Protein AF-A0A961E4K3-F1 (afdb_monomer_lite)

Radius of gyration: 15.6 Å; chains: 1; bounding box: 45×32×44 Å

Foldseek 3Di:
DAAPPLLLVLCQVCFLVLVVLLCVQQVQLCVVCVVVSVVSVVPDTDDPQQQLQSQLQSLCVVLVWDWDDWDWDADPDNSDIRIDTDGPDPVLSVLSSVLSSVSSNQVSVPPPDRDPNNVSSVVSSVVSVVVVDDPVNVVVPD

Secondary structure (DSSP, 8-state):
----HHHHHHHHHHTHHHHHHHHTT-HHHHHHTHHHHHHHHTTPPP-HHHHHHHHHHHHHHHTT-----EEEEE-SSTT-EEEEE--SSHHHHHHHHHHHHHHHHHHHH-SS----HHHHHHHHHHHHHHHHS-TTTGGG--

Sequence (142 aa):
MDVKPSYAETLQDLGAGVIDRVAEVLPGLATEQTEWHAALRAGEALSIGDLVGRLALALQHAAGIDGTLAWSEPTDDPDIVQVFYSYGNEDIGIEAGEVACDMLAVIARAEDEAGDLGKDVDDFLDYAERRSLGPSAMELVR

pLDDT: mean 88.0, std 14.16, range [42.88, 97.94]

Structure (mmCIF, N/CA/C/O backbone):
data_AF-A0A961E4K3-F1
#
_entry.id   AF-A0A961E4K3-F1
#
loop_
_atom_site.group_PDB
_atom_site.id
_atom_site.type_symbol
_atom_site.label_atom_id
_atom_site.label_alt_id
_atom_site.label_comp_id
_atom_site.label_asym_id
_atom_site.label_entity_id
_atom_site.label_seq_id
_atom_site.pdbx_PDB_ins_code
_atom_site.Cartn_x
_atom_site.Cartn_y
_atom_site.Cartn_z
_atom_site.occupancy
_atom_site.B_iso_or_equiv
_atom_site.auth_seq_id
_atom_site.auth_comp_id
_atom_site.auth_asym_id
_atom_site.auth_atom_id
_atom_site.pdbx_PDB_model_num
ATOM 1 N N . MET A 1 1 ? -1.226 -14.259 1.614 1.00 55.78 1 MET A N 1
ATOM 2 C CA . MET A 1 1 ? -1.797 -13.624 0.408 1.00 55.78 1 MET A CA 1
ATOM 3 C C . MET A 1 1 ? -1.044 -14.126 -0.807 1.00 55.78 1 MET A C 1
ATOM 5 O O . MET A 1 1 ? 0.111 -14.505 -0.652 1.00 55.78 1 MET A O 1
ATOM 9 N N . ASP A 1 2 ? -1.697 -14.180 -1.965 1.00 61.34 2 ASP A N 1
ATOM 10 C CA . ASP A 1 2 ? -1.139 -14.718 -3.209 1.00 61.34 2 ASP A CA 1
ATOM 11 C C . ASP A 1 2 ? -1.238 -13.646 -4.301 1.00 61.34 2 ASP A C 1
ATOM 13 O O . ASP A 1 2 ? -2.336 -13.232 -4.682 1.00 61.34 2 ASP A O 1
ATOM 17 N N . VAL A 1 3 ? -0.088 -13.164 -4.770 1.00 63.41 3 VAL A N 1
AT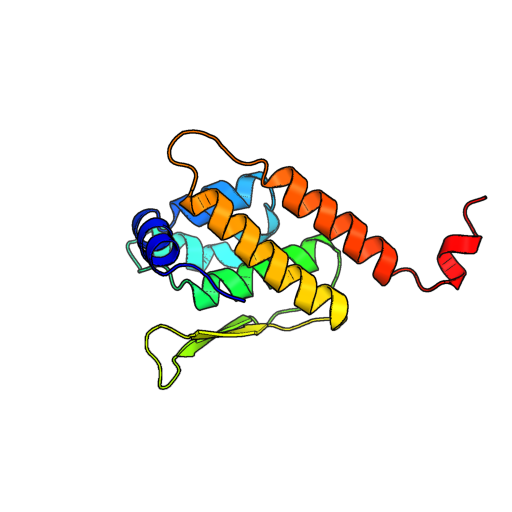OM 18 C CA . VAL A 1 3 ? -0.002 -12.284 -5.935 1.00 63.41 3 VAL A CA 1
ATOM 19 C C . VAL A 1 3 ? 0.395 -13.165 -7.105 1.00 63.41 3 VAL A C 1
ATOM 21 O O . VAL A 1 3 ? 1.479 -13.743 -7.107 1.00 63.41 3 VAL A O 1
ATOM 24 N N . LYS A 1 4 ? -0.465 -13.250 -8.127 1.00 72.31 4 LYS A N 1
ATOM 25 C CA . LYS A 1 4 ? -0.147 -14.015 -9.340 1.00 72.31 4 LYS A CA 1
ATOM 26 C C . LYS A 1 4 ? 1.218 -13.569 -9.883 1.00 72.31 4 LYS A C 1
ATOM 28 O O . LYS A 1 4 ? 1.395 -12.361 -10.047 1.00 72.31 4 LYS A O 1
ATOM 33 N N . PRO A 1 5 ? 2.128 -14.487 -10.261 1.00 73.25 5 PRO A N 1
ATOM 34 C CA . PRO A 1 5 ? 3.457 -14.117 -10.755 1.00 73.25 5 PRO A CA 1
ATOM 35 C C . PRO A 1 5 ? 3.432 -13.102 -11.906 1.00 73.25 5 PRO A C 1
ATOM 37 O O . PRO A 1 5 ? 4.238 -12.179 -11.943 1.00 73.25 5 PRO A O 1
ATOM 40 N N . SER A 1 6 ? 2.430 -13.192 -12.789 1.00 78.31 6 SER A N 1
ATOM 41 C CA . SER A 1 6 ? 2.226 -12.227 -13.876 1.00 78.31 6 SER A CA 1
ATOM 42 C C . SER A 1 6 ? 1.980 -10.794 -13.390 1.00 78.31 6 SER A C 1
ATOM 44 O O . SER A 1 6 ? 2.329 -9.852 -14.083 1.00 78.31 6 SER A O 1
ATOM 46 N N . TYR A 1 7 ? 1.370 -10.605 -12.216 1.00 87.69 7 TYR A N 1
ATOM 47 C CA . TYR A 1 7 ? 1.155 -9.270 -11.650 1.00 87.69 7 TYR A CA 1
ATOM 48 C C . TYR A 1 7 ? 2.445 -8.675 -11.105 1.00 87.69 7 TYR A C 1
ATOM 50 O O . TYR A 1 7 ? 2.653 -7.477 -11.249 1.00 87.69 7 TYR A O 1
ATOM 58 N N . ALA A 1 8 ? 3.317 -9.494 -10.513 1.00 87.31 8 ALA A N 1
ATOM 59 C CA . ALA A 1 8 ? 4.605 -9.019 -10.023 1.00 87.31 8 ALA A CA 1
ATOM 60 C C . ALA A 1 8 ? 5.456 -8.439 -11.165 1.00 87.31 8 ALA A C 1
ATOM 62 O O . ALA A 1 8 ? 5.990 -7.344 -11.013 1.00 87.31 8 ALA A O 1
ATOM 63 N N . GLU A 1 9 ? 5.510 -9.118 -12.315 1.00 90.00 9 GLU A N 1
ATOM 64 C CA . GLU A 1 9 ? 6.214 -8.636 -13.514 1.00 90.00 9 GLU A CA 1
ATOM 65 C C . GLU A 1 9 ? 5.612 -7.319 -14.031 1.00 90.00 9 GLU A C 1
ATOM 67 O O . GLU A 1 9 ? 6.324 -6.326 -14.159 1.00 90.00 9 GLU A O 1
ATOM 72 N N . THR A 1 10 ? 4.285 -7.250 -14.206 1.00 92.31 10 THR A N 1
ATOM 73 C CA . THR A 1 10 ? 3.609 -6.014 -14.641 1.00 92.31 10 THR A CA 1
ATOM 74 C C . THR A 1 10 ? 3.872 -4.836 -13.700 1.00 92.31 10 THR A C 1
ATOM 76 O O . THR A 1 10 ? 4.117 -3.718 -14.148 1.00 92.31 10 THR A O 1
ATOM 79 N N . LEU A 1 11 ? 3.830 -5.057 -12.384 1.00 93.31 11 LEU A N 1
ATOM 80 C CA . LEU A 1 11 ? 4.090 -4.006 -11.399 1.00 93.31 11 LEU A CA 1
ATOM 81 C C . LEU A 1 11 ? 5.554 -3.552 -11.429 1.00 93.31 11 LEU A C 1
ATOM 83 O O . LEU A 1 11 ? 5.819 -2.355 -11.320 1.00 93.31 11 LEU A O 1
ATOM 87 N N . GLN A 1 12 ? 6.498 -4.480 -11.603 1.00 93.69 12 GLN A N 1
ATOM 88 C CA . GLN A 1 12 ? 7.920 -4.158 -11.745 1.00 93.69 12 GLN A CA 1
ATOM 89 C C . GLN A 1 12 ? 8.188 -3.319 -12.997 1.00 93.69 12 GLN A C 1
ATOM 91 O O . GLN A 1 12 ? 8.904 -2.321 -12.902 1.00 93.69 12 GLN A O 1
ATOM 96 N N . ASP A 1 13 ? 7.560 -3.660 -14.124 1.00 93.62 13 ASP A N 1
ATOM 97 C CA . ASP A 1 13 ? 7.667 -2.904 -15.377 1.00 93.62 13 ASP A CA 1
ATOM 98 C C . ASP A 1 13 ? 7.087 -1.487 -15.254 1.00 93.62 13 ASP A C 1
ATOM 100 O O . ASP A 1 13 ? 7.637 -0.529 -15.804 1.00 93.62 13 ASP A O 1
ATOM 104 N N . LEU A 1 14 ? 5.995 -1.325 -14.497 1.00 93.44 14 LEU A N 1
ATOM 105 C CA . LEU A 1 14 ? 5.421 -0.012 -14.185 1.00 93.44 14 LEU A CA 1
ATOM 106 C C . LEU A 1 14 ? 6.320 0.818 -13.250 1.00 93.44 14 LEU A C 1
ATOM 108 O O . LEU A 1 14 ? 6.311 2.053 -13.320 1.00 93.44 14 LEU A O 1
ATOM 112 N N . GLY A 1 15 ? 7.083 0.168 -12.367 1.00 94.19 15 GLY A N 1
ATOM 113 C CA . GLY A 1 15 ? 8.052 0.799 -11.471 1.00 94.19 15 GLY A CA 1
ATOM 114 C C . GLY A 1 15 ? 7.449 1.933 -10.633 1.00 94.19 15 GLY A C 1
ATOM 115 O O . GLY A 1 15 ? 6.441 1.762 -9.947 1.00 94.19 15 GLY A O 1
ATOM 116 N N . ALA A 1 16 ? 8.045 3.130 -10.707 1.00 94.25 16 ALA A N 1
ATOM 117 C CA . ALA A 1 16 ? 7.553 4.316 -9.994 1.00 94.25 16 ALA A CA 1
ATOM 118 C C . ALA A 1 16 ? 6.104 4.703 -10.357 1.00 94.25 16 ALA A C 1
ATOM 120 O O . ALA A 1 16 ? 5.414 5.307 -9.537 1.00 94.25 16 ALA A O 1
ATOM 121 N N . GLY A 1 17 ? 5.615 4.320 -11.544 1.00 93.56 17 GLY A N 1
ATOM 122 C CA . GLY A 1 17 ? 4.234 4.573 -11.960 1.00 93.56 17 GLY A CA 1
ATOM 123 C C . GLY A 1 17 ? 3.193 3.874 -11.079 1.00 93.56 17 GLY A C 1
ATOM 124 O O . GLY A 1 17 ? 2.061 4.344 -10.984 1.00 93.56 17 GLY A O 1
ATOM 125 N N . VAL A 1 18 ? 3.571 2.792 -10.387 1.00 93.94 18 VAL A N 1
ATOM 126 C CA . VAL A 1 18 ? 2.710 2.154 -9.379 1.00 93.94 18 VAL A CA 1
ATOM 127 C C . VAL A 1 18 ? 2.481 3.097 -8.198 1.00 93.94 18 VAL A C 1
ATOM 129 O O . VAL A 1 18 ? 1.340 3.295 -7.786 1.00 93.94 18 VAL A O 1
ATOM 132 N N . ILE A 1 19 ? 3.549 3.722 -7.691 1.00 93.56 19 ILE A N 1
ATOM 133 C CA . ILE A 1 19 ? 3.471 4.671 -6.572 1.00 93.56 19 ILE A CA 1
ATOM 134 C C . ILE A 1 19 ? 2.643 5.891 -6.964 1.00 93.56 19 ILE A C 1
ATOM 136 O O . ILE A 1 19 ? 1.834 6.347 -6.163 1.00 93.56 19 ILE A O 1
ATOM 140 N N . ASP A 1 20 ? 2.796 6.371 -8.199 1.00 92.19 20 ASP A N 1
ATOM 141 C CA . ASP A 1 20 ? 2.014 7.493 -8.723 1.00 92.19 20 ASP A CA 1
ATOM 142 C C . ASP A 1 20 ? 0.510 7.212 -8.684 1.00 92.19 20 ASP A C 1
ATOM 144 O O . ASP A 1 20 ? -0.238 8.016 -8.134 1.00 92.19 20 ASP A O 1
ATOM 148 N N . ARG A 1 21 ? 0.074 6.045 -9.176 1.00 93.06 21 ARG A N 1
ATOM 149 C CA . ARG A 1 21 ? -1.345 5.646 -9.156 1.00 93.06 21 ARG A CA 1
ATOM 150 C C . ARG A 1 21 ? -1.888 5.507 -7.735 1.00 93.06 21 ARG A C 1
ATOM 152 O O . ARG A 1 21 ? -2.988 5.962 -7.449 1.00 93.06 21 ARG A O 1
ATOM 159 N N . VAL A 1 22 ? -1.123 4.894 -6.832 1.00 93.81 22 VAL A N 1
ATOM 160 C CA . VAL A 1 22 ? -1.549 4.748 -5.431 1.00 93.81 22 VAL A CA 1
ATOM 161 C C . VAL A 1 22 ? -1.627 6.107 -4.733 1.00 93.81 22 VAL A C 1
ATOM 163 O O . VAL A 1 22 ? -2.549 6.346 -3.960 1.00 93.81 22 VAL A O 1
ATOM 166 N N . ALA A 1 23 ? -0.701 7.023 -5.018 1.00 92.44 23 ALA A N 1
ATOM 167 C CA . ALA A 1 23 ? -0.663 8.346 -4.400 1.00 92.44 23 ALA A CA 1
ATOM 168 C C . ALA A 1 23 ? -1.880 9.223 -4.740 1.00 92.44 23 ALA A C 1
ATOM 170 O O . ALA A 1 23 ? -2.166 10.162 -3.996 1.00 92.44 23 ALA A O 1
ATOM 171 N N . GLU A 1 24 ? -2.605 8.919 -5.822 1.00 93.19 24 GLU A N 1
ATOM 172 C CA . GLU A 1 24 ? -3.861 9.596 -6.170 1.00 93.19 24 GLU A CA 1
ATOM 173 C C . GLU A 1 24 ? -4.967 9.344 -5.135 1.00 93.19 24 GLU A C 1
ATOM 175 O O . GLU A 1 24 ? -5.790 10.228 -4.900 1.00 93.19 24 GLU A O 1
ATOM 180 N N . VAL A 1 25 ? -4.964 8.172 -4.491 1.00 94.50 25 VAL A N 1
ATOM 181 C CA . VAL A 1 25 ? -5.982 7.764 -3.504 1.00 94.50 25 VAL A CA 1
ATOM 182 C C . VAL A 1 25 ? -5.439 7.679 -2.078 1.00 94.50 25 VAL A C 1
ATOM 184 O O . VAL A 1 25 ? -6.184 7.837 -1.117 1.00 94.50 25 VAL A O 1
ATOM 187 N N . LEU A 1 26 ? -4.127 7.490 -1.926 1.00 94.88 26 LEU A N 1
ATOM 188 C CA . LEU A 1 26 ? -3.438 7.370 -0.645 1.00 94.88 26 LEU A CA 1
ATOM 189 C C . LEU A 1 26 ? -2.192 8.279 -0.619 1.00 94.88 26 LEU A C 1
ATOM 191 O O . LEU A 1 26 ? -1.052 7.803 -0.633 1.00 94.88 26 LEU A O 1
ATOM 195 N N . PRO A 1 27 ? -2.374 9.614 -0.575 1.00 91.94 27 PRO A N 1
ATOM 196 C CA . PRO A 1 27 ? -1.284 10.585 -0.734 1.00 91.94 27 PRO A CA 1
ATOM 197 C C . PRO A 1 27 ? -0.225 10.530 0.381 1.00 91.94 27 PRO A C 1
ATOM 199 O O . PRO A 1 27 ? 0.909 10.989 0.191 1.00 91.94 27 PRO A O 1
ATOM 202 N N . GLY A 1 28 ? -0.566 9.947 1.537 1.00 89.88 28 GLY A N 1
ATOM 203 C CA . GLY A 1 28 ? 0.376 9.695 2.631 1.00 89.88 28 GLY A CA 1
ATOM 204 C C . GLY A 1 28 ? 1.574 8.852 2.187 1.00 89.88 28 GLY A C 1
ATOM 205 O O . GLY A 1 28 ? 2.708 9.190 2.523 1.00 89.88 28 GLY A O 1
ATOM 206 N N . LEU A 1 29 ? 1.355 7.857 1.317 1.00 90.94 29 LEU A N 1
ATOM 207 C CA . LEU A 1 29 ? 2.418 6.978 0.825 1.00 90.94 29 LEU A CA 1
ATOM 208 C C . LEU A 1 29 ? 3.522 7.760 0.099 1.00 90.94 29 LEU A C 1
ATOM 210 O O . LEU A 1 29 ? 4.702 7.586 0.394 1.00 90.94 29 LEU A O 1
ATOM 214 N N . ALA A 1 30 ? 3.160 8.640 -0.839 1.00 87.25 30 ALA A N 1
ATOM 215 C CA . ALA A 1 30 ? 4.148 9.421 -1.585 1.00 87.25 30 ALA A CA 1
ATOM 216 C C . ALA A 1 30 ? 4.904 10.410 -0.687 1.00 87.25 30 ALA A C 1
ATOM 218 O O . ALA A 1 30 ? 6.092 10.649 -0.903 1.00 87.25 30 ALA A O 1
ATOM 219 N N . THR A 1 31 ? 4.226 10.962 0.323 1.00 89.06 31 THR A N 1
ATOM 220 C CA . THR A 1 31 ? 4.830 11.894 1.283 1.00 89.06 31 THR A CA 1
ATOM 221 C C . THR A 1 31 ? 5.873 11.182 2.141 1.00 89.06 31 THR A C 1
ATOM 223 O O . THR A 1 31 ? 7.018 11.627 2.234 1.00 89.06 31 THR A O 1
ATOM 226 N N . GLU A 1 32 ? 5.502 10.043 2.721 1.00 90.69 32 GLU A N 1
ATOM 227 C CA . GLU A 1 32 ? 6.351 9.266 3.625 1.00 90.69 32 GLU A CA 1
ATOM 228 C C . GLU A 1 32 ? 7.517 8.597 2.896 1.00 90.69 32 GLU A C 1
ATOM 230 O O . GLU A 1 32 ? 8.622 8.523 3.427 1.00 90.69 32 GLU A O 1
ATOM 235 N N . GLN A 1 33 ? 7.300 8.171 1.650 1.00 91.81 33 GLN A N 1
ATOM 236 C CA . GLN A 1 33 ? 8.271 7.396 0.879 1.00 91.81 33 GLN A CA 1
ATOM 237 C C . GLN A 1 33 ? 8.992 8.212 -0.195 1.00 91.81 33 GLN A C 1
ATOM 239 O O . GLN A 1 33 ? 9.392 7.670 -1.226 1.00 91.81 33 GLN A O 1
ATOM 244 N N . THR A 1 34 ? 9.190 9.512 0.046 1.00 92.75 34 THR A N 1
ATOM 245 C CA . THR A 1 34 ? 9.793 10.443 -0.923 1.00 92.75 34 THR A CA 1
ATOM 246 C C . THR A 1 34 ? 11.144 9.947 -1.461 1.00 92.75 34 THR A C 1
ATOM 248 O O . THR A 1 34 ? 11.371 9.970 -2.671 1.00 92.75 34 THR A O 1
ATOM 251 N N . GLU A 1 35 ? 12.041 9.473 -0.590 1.00 94.19 35 GLU A N 1
ATOM 252 C CA . GLU A 1 35 ? 13.374 9.002 -1.003 1.00 94.19 35 GLU A CA 1
ATOM 253 C C . GLU A 1 35 ? 13.300 7.726 -1.849 1.00 94.19 35 GLU A C 1
ATOM 255 O O . GLU A 1 35 ? 13.935 7.640 -2.899 1.00 94.19 35 GLU A O 1
ATOM 260 N N . TRP A 1 36 ? 12.477 6.761 -1.432 1.00 93.25 36 TRP A N 1
ATOM 261 C CA . TRP A 1 36 ? 12.280 5.513 -2.167 1.00 93.25 36 TRP A CA 1
ATOM 262 C C . TRP A 1 36 ? 11.641 5.763 -3.536 1.00 93.25 36 TRP A C 1
ATOM 264 O O . TRP A 1 36 ? 12.114 5.256 -4.549 1.00 93.25 36 TRP A O 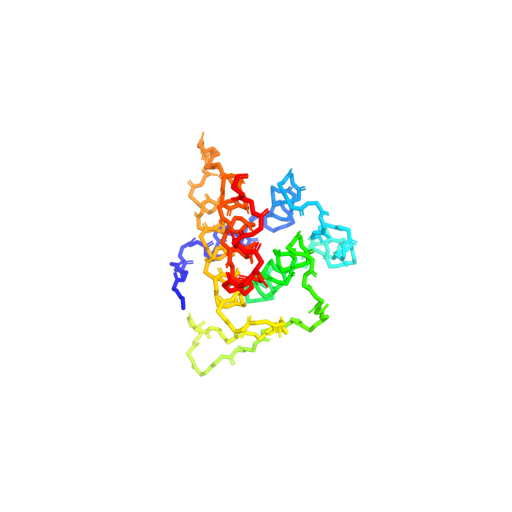1
ATOM 274 N N . HIS A 1 37 ? 10.628 6.628 -3.595 1.00 93.62 37 HIS A N 1
ATOM 275 C CA . HIS A 1 37 ? 10.000 7.029 -4.848 1.00 93.62 37 HIS A CA 1
ATOM 276 C C . HIS A 1 37 ? 11.004 7.710 -5.795 1.00 93.62 37 HIS A C 1
ATOM 278 O O . HIS A 1 37 ? 11.032 7.409 -6.991 1.00 93.62 37 HIS A O 1
ATOM 284 N N . ALA A 1 38 ? 11.875 8.584 -5.279 1.00 94.62 38 ALA A N 1
ATOM 285 C CA . ALA A 1 38 ? 12.938 9.194 -6.075 1.00 94.62 38 ALA A CA 1
ATOM 286 C C . ALA A 1 38 ? 13.936 8.154 -6.615 1.00 94.62 38 ALA A C 1
ATOM 288 O O . ALA A 1 38 ? 14.356 8.259 -7.768 1.00 94.62 38 ALA A O 1
ATOM 289 N N . ALA A 1 39 ? 14.277 7.138 -5.821 1.00 95.75 39 ALA A N 1
ATOM 290 C CA . ALA A 1 39 ? 15.175 6.065 -6.235 1.00 95.75 39 ALA A CA 1
ATOM 291 C C . ALA A 1 39 ? 14.564 5.178 -7.337 1.00 95.75 39 ALA A C 1
ATOM 293 O O . ALA A 1 39 ? 15.214 4.918 -8.351 1.00 95.75 39 ALA A O 1
ATOM 294 N N . LEU A 1 40 ? 13.276 4.828 -7.224 1.00 95.56 40 LEU A N 1
ATOM 295 C CA . LEU A 1 40 ? 12.537 4.129 -8.285 1.00 95.56 40 LEU A CA 1
ATOM 296 C C . LEU A 1 40 ? 12.512 4.943 -9.587 1.00 95.56 40 LEU A C 1
ATOM 298 O O . LEU A 1 40 ? 12.759 4.410 -10.667 1.00 95.56 40 LEU A O 1
ATOM 302 N N . ARG A 1 41 ? 12.287 6.264 -9.509 1.00 94.06 41 ARG A N 1
ATOM 303 C CA . ARG A 1 41 ? 12.371 7.152 -10.687 1.00 94.06 41 ARG A CA 1
ATOM 304 C C . ARG A 1 41 ? 13.778 7.241 -11.276 1.00 94.06 41 ARG A C 1
ATOM 306 O O . ARG A 1 41 ? 13.915 7.512 -12.466 1.00 94.06 41 ARG A O 1
ATOM 313 N N . ALA A 1 42 ? 14.810 7.026 -10.463 1.00 96.19 42 ALA A N 1
ATOM 314 C CA . ALA A 1 42 ? 16.200 6.962 -10.902 1.00 96.19 42 ALA A CA 1
ATOM 315 C C . ALA A 1 42 ? 16.587 5.597 -11.510 1.00 96.19 42 ALA A C 1
ATOM 317 O O . ALA A 1 42 ? 17.723 5.441 -11.958 1.00 96.19 42 ALA A O 1
ATOM 318 N N . GLY A 1 43 ? 15.654 4.640 -11.576 1.00 93.38 43 GLY A N 1
ATOM 319 C CA . GLY A 1 43 ? 15.840 3.336 -12.211 1.00 93.38 43 GLY A CA 1
ATOM 320 C C . GLY A 1 43 ? 16.131 2.189 -11.244 1.00 93.38 43 GLY A C 1
ATOM 321 O O . GLY A 1 43 ? 16.526 1.116 -11.697 1.00 93.38 43 GLY A O 1
ATOM 322 N N . GLU A 1 44 ? 15.960 2.387 -9.934 1.00 96.00 4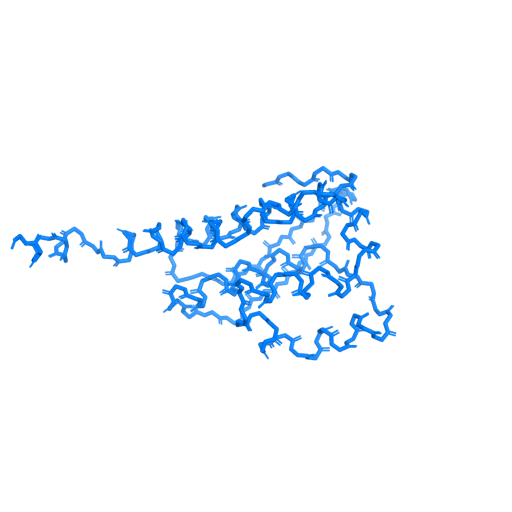4 GLU A N 1
ATOM 323 C CA . GLU A 1 44 ? 15.960 1.269 -8.989 1.00 96.00 44 GLU A CA 1
ATOM 324 C C . GLU A 1 44 ? 14.757 0.348 -9.245 1.00 96.00 44 GLU A C 1
ATOM 326 O O . GLU A 1 44 ? 13.661 0.806 -9.576 1.00 96.00 44 GLU A O 1
ATOM 331 N N . ALA A 1 45 ? 14.966 -0.962 -9.110 1.00 93.88 45 ALA A N 1
ATOM 332 C CA . ALA A 1 45 ? 13.910 -1.947 -9.293 1.00 93.88 45 ALA A CA 1
ATOM 333 C C . ALA A 1 45 ? 12.882 -1.885 -8.152 1.00 93.88 45 ALA A C 1
ATOM 335 O O . ALA A 1 45 ? 13.231 -1.742 -6.979 1.00 93.88 45 ALA A O 1
ATOM 336 N N . LEU A 1 46 ? 11.605 -2.052 -8.495 1.00 95.00 46 LEU A N 1
ATOM 337 C CA . LEU A 1 46 ? 10.523 -2.099 -7.519 1.00 95.00 46 LEU A CA 1
ATOM 338 C C . LEU A 1 46 ? 10.499 -3.451 -6.791 1.00 95.00 46 LEU A C 1
ATOM 340 O O . LEU A 1 46 ? 10.225 -4.490 -7.389 1.00 95.00 46 LEU A O 1
ATOM 344 N N . SER A 1 47 ? 10.728 -3.428 -5.478 1.00 94.38 47 SER A N 1
ATOM 345 C CA . SER A 1 47 ? 10.510 -4.582 -4.599 1.00 94.38 47 SER A CA 1
ATOM 346 C C . SER A 1 47 ? 9.019 -4.731 -4.285 1.00 94.38 47 SER A C 1
ATOM 348 O O . SER A 1 47 ? 8.431 -3.870 -3.629 1.00 94.38 47 SER A O 1
ATOM 350 N N . ILE A 1 48 ? 8.397 -5.825 -4.743 1.00 94.12 48 ILE A N 1
ATOM 351 C CA . ILE A 1 48 ? 6.965 -6.089 -4.511 1.00 94.12 48 ILE A CA 1
ATOM 352 C C . ILE A 1 48 ? 6.677 -6.328 -3.025 1.00 94.12 48 ILE A C 1
ATOM 354 O O . ILE A 1 48 ? 5.688 -5.817 -2.507 1.00 94.12 48 ILE A O 1
ATOM 358 N N . GLY A 1 49 ? 7.555 -7.048 -2.320 1.00 95.19 49 GLY A N 1
ATOM 359 C CA . GLY A 1 49 ? 7.403 -7.285 -0.883 1.00 95.19 49 GLY A CA 1
ATOM 360 C C . GLY A 1 49 ? 7.452 -5.987 -0.074 1.00 95.19 49 GLY A C 1
ATOM 361 O O . GLY A 1 49 ? 6.574 -5.743 0.754 1.00 95.19 49 GLY A O 1
ATOM 362 N N . ASP A 1 50 ? 8.428 -5.116 -0.357 1.00 95.88 50 ASP A N 1
ATOM 363 C CA . ASP A 1 50 ? 8.521 -3.822 0.328 1.00 95.88 50 ASP A CA 1
ATOM 364 C C . ASP A 1 50 ? 7.345 -2.918 -0.033 1.00 95.88 50 ASP A C 1
ATOM 366 O O . ASP A 1 50 ? 6.828 -2.219 0.835 1.00 95.88 50 ASP A O 1
ATOM 370 N N . LEU A 1 51 ? 6.883 -2.948 -1.286 1.00 95.94 51 LEU A N 1
ATOM 371 C CA . LEU A 1 51 ? 5.697 -2.210 -1.707 1.00 95.94 51 LEU A CA 1
ATOM 372 C C . LEU A 1 51 ? 4.457 -2.628 -0.910 1.00 95.94 51 LEU A C 1
ATOM 374 O O . LEU A 1 51 ? 3.771 -1.752 -0.391 1.00 95.94 51 LEU A O 1
ATOM 378 N N . VAL A 1 52 ? 4.199 -3.931 -0.754 1.00 96.81 52 VAL A N 1
ATOM 379 C CA . VAL A 1 52 ? 3.072 -4.426 0.056 1.00 96.81 52 VAL A CA 1
ATOM 380 C C . VAL A 1 52 ? 3.183 -3.930 1.497 1.00 96.81 52 VAL A C 1
ATOM 382 O O . VAL A 1 52 ? 2.226 -3.364 2.019 1.00 96.81 52 VAL A O 1
ATOM 385 N N . GLY A 1 53 ? 4.350 -4.078 2.133 1.00 96.94 53 GLY A N 1
ATOM 386 C CA . GLY A 1 53 ? 4.539 -3.657 3.525 1.00 96.94 53 GLY A CA 1
ATOM 387 C C . GLY A 1 53 ? 4.363 -2.148 3.719 1.00 96.94 53 GLY A C 1
ATOM 388 O O . GLY A 1 53 ? 3.709 -1.705 4.662 1.00 96.94 53 GLY A O 1
ATOM 389 N N . ARG A 1 54 ? 4.910 -1.345 2.801 1.00 97.00 54 ARG A N 1
ATOM 390 C CA . ARG A 1 54 ? 4.793 0.120 2.825 1.00 97.00 54 ARG A CA 1
ATOM 391 C C . ARG A 1 54 ? 3.363 0.586 2.546 1.00 97.00 54 ARG A C 1
ATOM 393 O O . ARG A 1 54 ? 2.931 1.555 3.161 1.00 97.00 54 ARG A O 1
ATOM 400 N N . LEU A 1 55 ? 2.636 -0.095 1.660 1.00 97.25 55 LEU A N 1
ATOM 401 C CA . LEU A 1 55 ? 1.236 0.204 1.358 1.00 97.25 55 LEU A CA 1
ATOM 402 C C . LEU A 1 55 ? 0.320 -0.145 2.536 1.00 97.25 55 LEU A C 1
ATOM 404 O O . LEU A 1 55 ? -0.485 0.688 2.940 1.00 97.25 55 LEU A O 1
ATOM 408 N N . ALA A 1 56 ? 0.502 -1.319 3.147 1.00 97.62 56 ALA A N 1
ATOM 409 C CA . ALA A 1 56 ? -0.224 -1.710 4.354 1.00 97.62 56 ALA A CA 1
ATOM 410 C C . ALA A 1 56 ? 0.017 -0.720 5.507 1.00 97.62 56 ALA A C 1
ATOM 412 O O . ALA A 1 56 ? -0.906 -0.355 6.235 1.00 97.62 56 ALA A O 1
ATOM 413 N N . LEU A 1 57 ? 1.253 -0.238 5.666 1.00 96.81 57 LEU A N 1
ATOM 414 C CA . LEU A 1 57 ? 1.572 0.777 6.666 1.00 96.81 57 LEU A CA 1
ATOM 415 C C . LEU A 1 57 ? 0.909 2.131 6.352 1.00 96.81 57 LEU A C 1
ATOM 417 O O . LEU A 1 57 ? 0.305 2.730 7.237 1.00 96.81 57 LEU A O 1
ATOM 421 N N . ALA A 1 58 ? 0.945 2.579 5.094 1.00 97.12 58 ALA A N 1
ATOM 422 C CA . ALA A 1 58 ? 0.302 3.825 4.678 1.00 97.12 58 ALA A CA 1
ATOM 423 C C . ALA A 1 58 ? -1.232 3.788 4.835 1.00 97.12 58 ALA A C 1
ATOM 425 O O . ALA A 1 58 ? -1.832 4.793 5.219 1.00 97.12 58 ALA A O 1
ATOM 426 N N . LEU A 1 59 ? -1.870 2.637 4.589 1.00 97.94 59 LEU A N 1
ATOM 427 C CA . LEU A 1 59 ? -3.296 2.424 4.863 1.00 97.94 59 LEU A CA 1
ATOM 428 C C . LEU A 1 59 ? -3.587 2.597 6.360 1.00 97.94 59 LEU A C 1
ATOM 430 O O . LEU A 1 59 ? -4.467 3.368 6.740 1.00 97.94 59 LEU A O 1
ATOM 434 N N . GLN A 1 60 ? -2.796 1.957 7.225 1.00 97.06 60 GLN A N 1
ATOM 435 C CA . GLN A 1 60 ? -2.927 2.110 8.677 1.00 97.06 60 GLN A CA 1
ATOM 436 C C . GLN A 1 60 ? -2.733 3.564 9.136 1.00 97.06 60 GLN A C 1
ATOM 438 O O . GLN A 1 60 ? -3.507 4.045 9.965 1.00 97.06 60 GLN A O 1
ATOM 443 N N . HIS A 1 61 ? -1.772 4.296 8.565 1.00 96.44 61 HIS A N 1
ATOM 444 C CA . HIS A 1 61 ? -1.585 5.720 8.857 1.00 96.44 61 HIS A CA 1
ATOM 445 C C . HIS A 1 61 ? -2.800 6.560 8.452 1.00 96.44 61 HIS A C 1
ATOM 447 O O . HIS A 1 61 ? -3.215 7.442 9.205 1.00 96.44 61 HIS A O 1
ATOM 453 N N . ALA A 1 62 ? -3.415 6.267 7.301 1.00 96.50 62 ALA A N 1
ATOM 454 C CA . ALA A 1 62 ? -4.651 6.926 6.882 1.00 96.50 62 ALA A CA 1
ATOM 455 C C . ALA A 1 62 ? -5.817 6.645 7.849 1.00 96.50 62 ALA A C 1
ATOM 457 O O . ALA A 1 62 ? -6.641 7.527 8.082 1.00 96.50 62 ALA A O 1
ATOM 458 N N . ALA A 1 63 ? -5.833 5.470 8.485 1.00 95.69 63 ALA A N 1
ATOM 459 C CA . ALA A 1 63 ? -6.756 5.129 9.570 1.00 95.69 63 ALA A CA 1
ATOM 460 C C . ALA A 1 63 ? -6.353 5.701 10.951 1.00 95.69 63 ALA A C 1
ATOM 462 O O . ALA A 1 63 ? -7.007 5.411 11.954 1.00 95.69 63 ALA A O 1
ATOM 463 N N . GLY A 1 64 ? -5.285 6.503 11.036 1.00 94.56 64 GLY A N 1
ATOM 464 C CA . GLY A 1 64 ? -4.813 7.117 12.281 1.00 94.56 64 GLY A CA 1
ATOM 465 C C . GLY A 1 64 ? -4.089 6.160 13.233 1.00 94.56 64 GLY A C 1
ATOM 466 O O . GLY A 1 64 ? -4.009 6.437 14.430 1.00 94.56 64 GLY A O 1
ATOM 467 N N . ILE A 1 65 ? -3.588 5.030 12.731 1.00 93.25 65 ILE A N 1
ATOM 468 C CA . ILE A 1 65 ? -2.843 4.036 13.508 1.00 93.25 65 ILE A CA 1
ATOM 469 C C . ILE A 1 65 ? -1.348 4.288 13.332 1.00 93.25 65 ILE A C 1
ATOM 471 O O . ILE A 1 65 ? -0.867 4.354 12.208 1.00 93.25 65 ILE A O 1
ATOM 475 N N . ASP A 1 66 ? -0.608 4.383 14.436 1.00 89.31 66 ASP A N 1
ATOM 476 C CA . ASP A 1 66 ? 0.842 4.585 14.401 1.00 89.31 66 ASP A CA 1
ATOM 477 C C . ASP A 1 66 ? 1.600 3.320 13.955 1.00 89.31 66 ASP A C 1
ATOM 479 O O . ASP A 1 66 ? 1.282 2.194 14.349 1.00 89.31 66 ASP A O 1
ATOM 483 N N . GLY A 1 67 ? 2.685 3.521 13.210 1.00 89.31 67 GLY A N 1
ATOM 484 C CA . GLY A 1 67 ? 3.649 2.492 12.845 1.00 89.31 67 GLY A CA 1
ATOM 485 C C . GLY A 1 67 ? 4.832 3.103 12.093 1.00 89.31 67 GLY A C 1
ATOM 486 O O . GLY A 1 67 ? 4.791 4.251 11.668 1.00 89.31 67 GLY A O 1
ATOM 487 N N . THR A 1 68 ? 5.943 2.380 11.983 1.00 92.56 68 THR A N 1
ATOM 488 C CA . THR A 1 68 ? 7.148 2.910 11.303 1.00 92.56 68 THR A CA 1
ATOM 489 C C . THR A 1 68 ? 7.983 1.852 10.601 1.00 92.56 68 THR A C 1
ATOM 491 O O . THR A 1 68 ? 8.879 2.193 9.830 1.00 92.56 68 THR A O 1
ATOM 494 N N . LEU A 1 69 ? 7.729 0.572 10.868 1.00 95.19 69 LEU A N 1
ATOM 495 C CA . LEU A 1 69 ? 8.540 -0.518 10.349 1.00 95.19 69 LEU A CA 1
ATOM 496 C C . LEU A 1 69 ? 7.777 -1.220 9.236 1.00 95.19 69 LEU A C 1
ATOM 498 O O . LEU A 1 69 ? 6.652 -1.660 9.453 1.00 95.19 69 LEU A O 1
ATOM 502 N N . ALA A 1 70 ? 8.413 -1.345 8.075 1.00 95.94 70 ALA A N 1
ATOM 503 C CA . ALA A 1 70 ? 7.966 -2.185 6.976 1.00 95.94 70 ALA A CA 1
ATOM 504 C C . ALA A 1 70 ? 9.185 -2.653 6.171 1.00 95.94 70 ALA A C 1
ATOM 506 O O . ALA A 1 70 ? 10.019 -1.829 5.789 1.00 95.94 70 ALA A O 1
ATOM 507 N N . TRP A 1 71 ? 9.302 -3.957 5.939 1.00 95.56 71 TRP A N 1
ATOM 508 C CA . TRP A 1 71 ? 10.343 -4.551 5.100 1.00 95.56 71 TRP A CA 1
ATOM 509 C C . TRP A 1 71 ? 9.906 -5.921 4.586 1.00 95.56 71 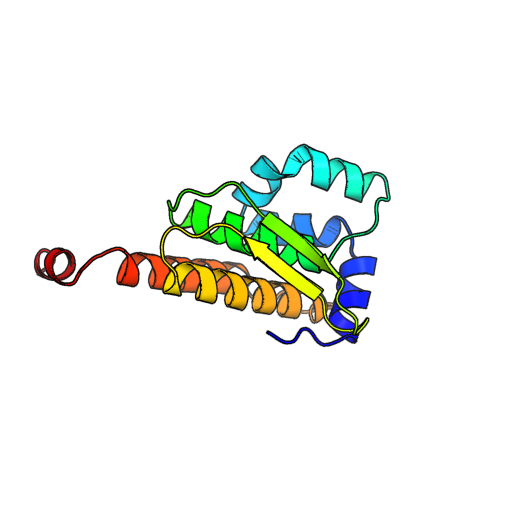TRP A C 1
ATOM 511 O O . TRP A 1 71 ? 8.919 -6.496 5.051 1.00 95.56 71 TRP A O 1
ATOM 521 N N . SER A 1 72 ? 10.656 -6.456 3.633 1.00 96.69 72 SER A N 1
ATOM 522 C CA . SER A 1 72 ? 10.469 -7.808 3.129 1.00 96.69 72 SER A CA 1
ATOM 523 C C . SER A 1 72 ? 11.757 -8.620 3.151 1.00 96.69 72 SER A C 1
ATOM 525 O O . SER A 1 72 ? 12.862 -8.079 3.117 1.00 96.69 72 SER A O 1
ATOM 527 N N . GLU A 1 73 ? 11.603 -9.937 3.238 1.00 96.31 73 GLU A N 1
ATOM 528 C CA . GLU A 1 73 ? 12.701 -10.898 3.216 1.00 96.31 73 GLU A CA 1
ATOM 529 C C . GLU A 1 73 ? 12.400 -12.012 2.204 1.00 96.31 73 GLU A C 1
ATOM 531 O O . GLU A 1 73 ? 11.254 -12.472 2.109 1.00 96.31 73 GLU A O 1
ATOM 536 N N . PRO A 1 74 ? 13.404 -12.464 1.432 1.00 94.06 74 PRO A N 1
ATOM 537 C CA . PRO A 1 74 ? 13.239 -13.611 0.552 1.00 94.06 74 PRO A CA 1
ATOM 538 C C . PRO A 1 74 ? 13.040 -14.893 1.367 1.00 94.06 74 PRO A C 1
ATOM 540 O O . PRO A 1 74 ? 13.464 -14.989 2.521 1.00 94.06 74 PRO A O 1
ATOM 543 N N . THR A 1 75 ? 12.449 -15.908 0.744 1.00 93.75 75 THR A N 1
ATOM 544 C CA . THR A 1 75 ? 12.367 -17.258 1.317 1.00 93.75 75 THR A CA 1
ATOM 545 C C . THR A 1 75 ? 13.184 -18.258 0.497 1.00 93.75 75 THR A C 1
ATOM 547 O O . THR A 1 75 ? 13.793 -17.894 -0.509 1.00 93.75 75 THR A O 1
ATOM 550 N N . ASP A 1 76 ? 13.210 -19.524 0.925 1.00 94.88 76 ASP A N 1
ATOM 551 C CA . ASP A 1 76 ? 13.811 -20.613 0.140 1.00 94.88 76 ASP A CA 1
ATOM 552 C C . ASP A 1 76 ? 13.048 -20.882 -1.174 1.00 94.88 76 ASP A C 1
ATOM 554 O O . ASP A 1 76 ? 13.596 -21.496 -2.092 1.00 94.88 76 ASP A O 1
ATOM 558 N N . ASP A 1 77 ? 11.794 -20.429 -1.268 1.00 91.19 77 ASP A N 1
ATOM 559 C CA . ASP A 1 77 ? 10.986 -20.471 -2.481 1.00 91.19 77 ASP A CA 1
ATOM 560 C C . ASP A 1 77 ? 11.052 -19.101 -3.189 1.00 91.19 77 ASP A C 1
ATOM 562 O O . ASP A 1 77 ? 10.644 -18.094 -2.603 1.00 91.19 77 ASP A O 1
ATOM 566 N N . PRO A 1 78 ? 11.572 -19.024 -4.429 1.00 85.00 78 PRO A N 1
ATOM 567 C CA . PRO A 1 78 ? 11.731 -17.757 -5.143 1.00 85.00 78 PRO A CA 1
ATOM 568 C C . PRO A 1 78 ? 10.402 -17.082 -5.506 1.00 85.00 78 PRO A C 1
ATOM 570 O O . PRO A 1 78 ? 10.403 -15.879 -5.762 1.00 85.00 78 PRO A O 1
ATOM 573 N N . ASP A 1 79 ? 9.290 -17.821 -5.508 1.00 84.75 79 ASP A N 1
ATOM 574 C CA . ASP A 1 79 ? 7.957 -17.280 -5.783 1.00 84.75 79 ASP A CA 1
ATOM 575 C C . ASP A 1 79 ? 7.259 -16.784 -4.499 1.00 84.75 79 ASP A C 1
ATOM 577 O O . ASP A 1 79 ? 6.144 -16.260 -4.551 1.00 84.75 79 ASP A O 1
ATOM 581 N N . ILE A 1 80 ? 7.908 -16.921 -3.334 1.00 88.31 80 ILE A N 1
ATOM 582 C CA . ILE A 1 80 ? 7.371 -16.518 -2.032 1.00 88.31 80 ILE A CA 1
ATOM 583 C C . ILE A 1 80 ? 8.300 -15.498 -1.367 1.00 88.31 80 ILE A C 1
ATOM 585 O O . ILE A 1 80 ? 9.483 -15.743 -1.125 1.00 88.31 80 ILE A O 1
ATOM 589 N N . VAL A 1 81 ? 7.719 -14.365 -0.973 1.00 91.69 81 VAL A N 1
ATOM 590 C CA . VAL A 1 81 ? 8.367 -13.332 -0.158 1.00 91.69 81 VAL A CA 1
ATOM 591 C C . VAL A 1 81 ? 7.658 -13.210 1.190 1.00 91.69 81 VAL A C 1
ATOM 593 O O . VAL A 1 81 ? 6.430 -13.282 1.266 1.00 91.69 81 VAL A O 1
ATOM 596 N N . GLN A 1 82 ? 8.421 -13.025 2.266 1.00 95.75 82 GLN A N 1
ATOM 597 C CA . GLN A 1 82 ? 7.872 -12.668 3.573 1.00 95.75 82 GLN A CA 1
ATOM 598 C C . GLN A 1 82 ? 7.826 -11.152 3.705 1.00 95.75 82 GLN A C 1
ATOM 600 O O . GLN A 1 82 ? 8.798 -10.467 3.399 1.00 95.75 82 GLN A O 1
ATOM 605 N N . VAL A 1 83 ? 6.691 -10.629 4.161 1.00 97.06 83 VAL A N 1
ATOM 606 C CA . VAL A 1 83 ? 6.476 -9.193 4.347 1.00 97.06 83 VAL A CA 1
ATOM 607 C C . VAL A 1 83 ? 6.189 -8.937 5.816 1.00 97.06 83 VAL A C 1
ATOM 609 O O . VAL A 1 83 ? 5.323 -9.579 6.409 1.00 97.06 83 VAL A O 1
ATOM 612 N N . PHE A 1 84 ? 6.916 -7.987 6.390 1.00 97.25 84 PHE A N 1
ATOM 613 C CA . PHE A 1 84 ? 6.823 -7.591 7.784 1.00 97.25 84 PHE A CA 1
ATOM 614 C C . PHE A 1 84 ? 6.450 -6.119 7.858 1.00 97.25 84 PHE A C 1
ATOM 616 O O . PHE A 1 84 ? 7.055 -5.289 7.183 1.00 97.25 84 PHE A O 1
ATOM 623 N N . TYR A 1 85 ? 5.476 -5.782 8.695 1.00 96.94 85 TYR A N 1
ATOM 624 C CA . TYR A 1 85 ? 5.134 -4.398 8.999 1.00 96.94 85 TYR A CA 1
ATOM 625 C C . TYR A 1 85 ? 4.550 -4.276 10.406 1.00 96.94 85 TYR A C 1
ATOM 627 O O . TYR A 1 85 ? 3.976 -5.222 10.949 1.00 96.94 85 TYR A O 1
ATOM 635 N N . SER A 1 86 ? 4.731 -3.111 11.025 1.00 95.94 86 SER A N 1
ATOM 636 C CA . SER A 1 86 ? 4.133 -2.801 12.323 1.00 95.94 86 SER A CA 1
ATOM 637 C C . SER A 1 86 ? 2.621 -2.617 12.208 1.00 95.94 86 SER A C 1
ATOM 639 O O . SER A 1 86 ? 2.140 -2.056 11.222 1.00 95.94 86 SER A O 1
ATOM 641 N N . TYR A 1 87 ? 1.892 -3.022 13.247 1.00 94.56 87 TYR A N 1
ATOM 642 C CA . TYR A 1 87 ? 0.457 -2.789 13.366 1.00 94.56 87 TYR A CA 1
ATOM 643 C C . TYR A 1 87 ? 0.065 -2.397 14.793 1.00 94.56 87 TYR A C 1
ATOM 645 O O . TYR A 1 87 ? 0.631 -2.897 15.767 1.00 94.56 87 TYR A O 1
ATOM 653 N N . GLY A 1 88 ? -0.925 -1.510 14.916 1.00 88.62 88 GLY A N 1
ATOM 654 C CA . GLY A 1 88 ? -1.519 -1.144 16.210 1.00 88.62 88 GLY A CA 1
ATOM 655 C C . GLY A 1 88 ? -2.629 -2.099 16.664 1.00 88.62 88 GLY A C 1
ATOM 656 O O . GLY A 1 88 ? -2.885 -2.243 17.858 1.00 88.62 88 GLY A O 1
ATOM 657 N N . ASN A 1 89 ? -3.275 -2.779 15.715 1.00 91.62 89 ASN A N 1
ATOM 658 C CA . ASN A 1 89 ? -4.297 -3.797 15.938 1.00 91.62 89 ASN A CA 1
ATOM 659 C C . ASN A 1 89 ? -4.106 -4.918 14.908 1.00 91.62 89 ASN A C 1
ATOM 661 O O . ASN A 1 89 ? -3.954 -4.624 13.728 1.00 91.62 89 ASN A O 1
ATOM 665 N N . GLU A 1 90 ? -4.091 -6.176 15.352 1.00 93.56 90 GLU A N 1
ATOM 666 C CA . GLU A 1 90 ? -3.783 -7.330 14.492 1.00 93.56 90 GLU A CA 1
ATOM 667 C C . GLU A 1 90 ? -4.780 -7.489 13.341 1.00 93.56 90 GLU A C 1
ATOM 669 O O . GLU A 1 90 ? -4.360 -7.651 12.201 1.00 93.56 90 GLU A O 1
ATOM 674 N N . ASP A 1 91 ? -6.081 -7.360 13.610 1.00 95.19 91 ASP A N 1
ATOM 675 C CA . ASP A 1 91 ? -7.109 -7.516 12.578 1.00 95.19 91 ASP A CA 1
ATOM 676 C C . ASP A 1 91 ? -7.020 -6.401 11.527 1.00 95.19 91 ASP A C 1
ATOM 678 O O . ASP A 1 91 ? -7.120 -6.665 10.333 1.00 95.19 91 ASP A O 1
ATOM 682 N N . ILE A 1 92 ? -6.784 -5.157 11.965 1.00 96.00 92 ILE A N 1
ATOM 683 C CA . ILE A 1 92 ? -6.610 -4.019 11.047 1.00 96.00 92 ILE A CA 1
ATOM 684 C C . ILE A 1 92 ? -5.314 -4.162 10.246 1.00 96.00 92 ILE A C 1
ATOM 686 O O . ILE A 1 92 ? -5.295 -3.853 9.059 1.00 96.00 92 ILE A O 1
ATOM 690 N N . GLY A 1 93 ? -4.241 -4.648 10.874 1.00 96.56 93 GLY A N 1
ATOM 691 C CA . GLY A 1 93 ? -2.981 -4.923 10.192 1.00 96.56 93 GLY A CA 1
ATOM 692 C C . GLY A 1 93 ? -3.150 -5.970 9.092 1.00 96.56 93 GLY A C 1
ATOM 693 O O . GLY A 1 93 ? -2.731 -5.728 7.965 1.00 96.56 93 GLY A O 1
ATOM 694 N N . ILE A 1 94 ? -3.810 -7.093 9.397 1.00 96.81 94 ILE A N 1
ATOM 695 C CA . ILE A 1 94 ? -4.086 -8.158 8.422 1.00 96.81 94 ILE A CA 1
ATOM 696 C C . ILE A 1 94 ? -4.909 -7.615 7.251 1.00 96.81 94 ILE A C 1
ATOM 698 O O . ILE A 1 94 ? -4.492 -7.785 6.105 1.00 96.81 94 ILE A O 1
ATOM 702 N N . GLU A 1 95 ? -6.010 -6.911 7.532 1.00 97.69 95 GLU A N 1
ATOM 703 C CA . GLU A 1 95 ? -6.858 -6.307 6.497 1.00 97.69 95 GLU A CA 1
ATOM 704 C C . GLU A 1 95 ? -6.066 -5.319 5.628 1.00 97.69 95 GLU A C 1
ATOM 706 O O . GLU A 1 95 ? -6.167 -5.347 4.406 1.00 97.69 95 GLU A O 1
ATOM 711 N N . ALA A 1 96 ? -5.210 -4.485 6.231 1.00 97.81 96 ALA A N 1
ATOM 712 C CA . ALA A 1 96 ? -4.385 -3.530 5.491 1.00 97.81 96 ALA A CA 1
ATOM 713 C C . ALA A 1 96 ? -3.447 -4.235 4.502 1.00 97.81 96 ALA A C 1
ATOM 715 O O . ALA A 1 96 ? -3.226 -3.752 3.393 1.00 97.81 96 ALA A O 1
ATOM 716 N N . GLY A 1 97 ? -2.899 -5.388 4.890 1.00 97.38 97 GLY A N 1
ATOM 717 C CA . GLY A 1 97 ? -2.106 -6.216 3.993 1.00 97.38 97 GLY A CA 1
ATOM 718 C C . GLY A 1 97 ? -2.927 -6.804 2.842 1.00 97.38 97 GLY A C 1
ATOM 719 O O . GLY A 1 97 ? -2.454 -6.803 1.702 1.00 97.38 97 GLY A O 1
ATOM 720 N N . GLU A 1 98 ? -4.140 -7.289 3.124 1.00 96.88 98 GLU A N 1
ATOM 721 C CA . GLU A 1 98 ? -5.042 -7.860 2.112 1.00 96.88 98 GLU A CA 1
ATOM 722 C C . GLU A 1 98 ? -5.466 -6.802 1.092 1.00 96.88 98 GLU A C 1
ATOM 724 O O . GLU A 1 98 ? -5.242 -6.986 -0.107 1.00 96.88 98 GLU A O 1
ATOM 729 N N . VAL A 1 99 ? -5.932 -5.646 1.570 1.00 97.12 99 VAL A N 1
ATOM 730 C CA . VAL A 1 99 ? -6.294 -4.497 0.731 1.00 97.12 99 VAL A CA 1
ATOM 731 C C . VAL A 1 99 ? -5.096 -4.010 -0.082 1.00 97.12 99 VAL A C 1
ATOM 733 O O . VAL A 1 99 ? -5.234 -3.741 -1.274 1.00 97.12 99 VAL A O 1
ATOM 736 N N . ALA A 1 100 ? -3.892 -3.972 0.500 1.00 96.88 100 ALA A N 1
ATOM 737 C CA . ALA A 1 100 ? -2.684 -3.643 -0.253 1.00 96.88 100 ALA A CA 1
ATOM 738 C C . ALA A 1 100 ? -2.474 -4.598 -1.443 1.00 96.88 100 ALA A C 1
ATOM 740 O O . ALA A 1 100 ? -2.192 -4.145 -2.552 1.00 96.88 100 ALA A O 1
ATOM 741 N N . CYS A 1 101 ? -2.641 -5.909 -1.257 1.00 94.81 101 CYS A N 1
ATOM 742 C CA . CYS A 1 101 ? -2.524 -6.872 -2.356 1.00 94.81 101 CYS A CA 1
ATOM 743 C C . CYS A 1 101 ? -3.625 -6.703 -3.411 1.00 94.81 101 CYS A C 1
ATOM 745 O O . CYS A 1 101 ? -3.335 -6.796 -4.607 1.00 94.81 101 CYS A O 1
ATOM 747 N N . ASP A 1 102 ? -4.858 -6.428 -2.990 1.00 93.56 102 ASP A N 1
ATOM 748 C CA . ASP A 1 102 ? -5.987 -6.217 -3.898 1.00 93.56 102 ASP A CA 1
ATOM 749 C C . ASP A 1 102 ? -5.802 -4.960 -4.756 1.00 93.56 102 ASP A C 1
ATOM 751 O O . ASP A 1 102 ? -5.923 -5.036 -5.983 1.00 93.56 102 ASP A O 1
ATOM 755 N N . MET A 1 103 ? -5.372 -3.847 -4.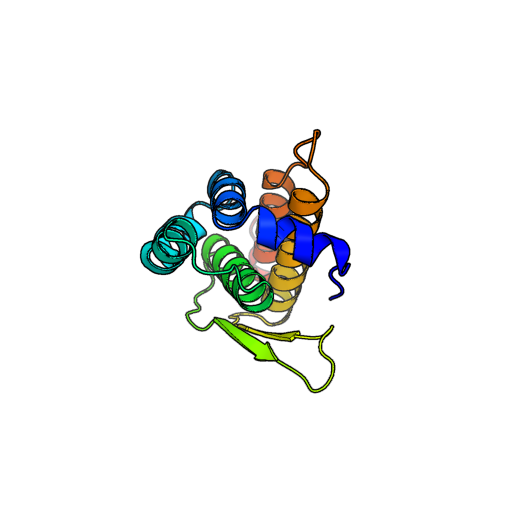154 1.00 94.69 103 MET A N 1
ATOM 756 C CA . MET A 1 103 ? -5.023 -2.616 -4.873 1.00 94.69 103 MET A CA 1
ATOM 757 C C . MET A 1 103 ? -3.926 -2.864 -5.920 1.00 94.69 103 MET A C 1
ATOM 759 O O . MET A 1 103 ? -4.019 -2.413 -7.065 1.00 94.69 103 MET A O 1
ATOM 763 N N . LEU A 1 104 ? -2.883 -3.625 -5.570 1.00 93.69 104 LEU A N 1
ATOM 764 C CA . LEU A 1 104 ? -1.814 -3.972 -6.511 1.00 93.69 104 LEU A CA 1
ATOM 765 C C . LEU A 1 104 ? -2.308 -4.885 -7.638 1.00 93.69 104 LEU A C 1
ATOM 767 O O . LEU A 1 104 ? -1.912 -4.712 -8.793 1.00 93.69 104 LEU A O 1
ATOM 771 N N . ALA A 1 105 ? -3.206 -5.823 -7.340 1.00 91.81 105 ALA A N 1
ATOM 772 C CA . ALA A 1 105 ? -3.835 -6.657 -8.355 1.00 91.81 105 ALA A CA 1
ATOM 773 C C . ALA A 1 105 ? -4.718 -5.831 -9.305 1.00 91.81 105 ALA A C 1
ATOM 775 O O . ALA A 1 105 ? -4.740 -6.115 -10.503 1.00 91.81 105 ALA A O 1
ATOM 776 N N . VAL A 1 106 ? -5.417 -4.806 -8.807 1.00 91.56 106 VAL A N 1
ATOM 777 C CA . VAL A 1 106 ? -6.164 -3.848 -9.635 1.00 91.56 106 VAL A CA 1
ATOM 778 C C . VAL A 1 106 ? -5.218 -3.108 -10.581 1.00 91.56 106 VAL A C 1
ATOM 780 O O . VAL A 1 106 ? -5.448 -3.114 -11.791 1.00 91.56 106 VAL A O 1
ATOM 783 N N . ILE A 1 107 ? -4.117 -2.550 -10.068 1.00 92.06 107 ILE A N 1
ATOM 784 C CA . ILE A 1 107 ? -3.123 -1.834 -10.885 1.00 92.06 107 ILE A CA 1
ATOM 785 C C . ILE A 1 107 ? -2.528 -2.745 -11.964 1.00 92.06 107 ILE A C 1
ATOM 787 O O . ILE A 1 107 ? -2.418 -2.324 -13.114 1.00 92.06 107 ILE A O 1
ATOM 791 N N . ALA A 1 108 ? -2.185 -3.986 -11.614 1.00 90.75 108 ALA A N 1
ATOM 792 C CA . ALA A 1 108 ? -1.594 -4.950 -12.539 1.00 90.75 108 ALA A CA 1
ATOM 793 C C . ALA A 1 108 ? -2.565 -5.430 -13.633 1.00 90.75 108 ALA A C 1
ATOM 795 O O . ALA A 1 108 ? -2.133 -5.850 -14.702 1.00 90.75 108 ALA A O 1
ATOM 796 N N . ARG A 1 109 ? -3.880 -5.401 -13.380 1.00 87.88 109 ARG A N 1
ATOM 797 C CA . ARG A 1 109 ? -4.913 -5.750 -14.376 1.00 87.88 109 ARG A CA 1
ATOM 798 C C . ARG A 1 109 ? -5.253 -4.583 -15.304 1.00 87.88 109 ARG A C 1
ATOM 800 O O . ARG A 1 109 ? -5.747 -4.810 -16.406 1.00 87.88 109 ARG A O 1
ATOM 807 N N . ALA A 1 110 ? -5.049 -3.353 -14.841 1.00 75.69 110 ALA A N 1
ATOM 808 C CA . ALA A 1 110 ? -5.474 -2.143 -15.524 1.00 75.69 110 ALA A CA 1
ATOM 809 C C . ALA A 1 110 ? -4.479 -1.722 -16.622 1.00 75.69 110 ALA A C 1
ATOM 811 O O . ALA A 1 110 ? -3.625 -0.854 -16.404 1.00 75.69 110 ALA A O 1
ATOM 812 N N . GLU A 1 111 ? -4.625 -2.310 -17.816 1.00 56.75 111 GLU A N 1
ATOM 813 C CA . GLU A 1 111 ? -4.145 -1.702 -19.070 1.00 56.75 111 GLU A CA 1
ATOM 814 C C . GLU A 1 111 ? -5.172 -0.708 -19.667 1.00 56.75 111 GLU A C 1
ATOM 816 O O . GLU A 1 111 ? -4.748 0.216 -20.353 1.00 56.75 111 GLU A O 1
ATOM 821 N N . ASP A 1 112 ? -6.481 -0.822 -19.357 1.00 47.38 112 ASP A N 1
ATOM 822 C CA . ASP A 1 112 ? -7.553 0.018 -19.959 1.00 47.38 112 ASP A CA 1
ATOM 823 C C . ASP A 1 112 ? -8.747 0.400 -19.040 1.00 47.38 112 ASP A C 1
ATOM 825 O O . ASP A 1 112 ? -9.494 1.325 -19.356 1.00 47.38 112 ASP A O 1
ATOM 829 N N . GLU A 1 113 ? -8.945 -0.241 -17.882 1.00 48.66 113 GLU A N 1
ATOM 830 C CA . GLU A 1 113 ? -9.980 0.147 -16.905 1.00 48.66 113 GLU A CA 1
ATOM 831 C C . GLU A 1 113 ? -9.317 0.399 -15.552 1.00 48.66 113 GLU A C 1
ATOM 833 O O . GLU A 1 113 ? -8.817 -0.527 -14.912 1.00 48.66 113 GLU A O 1
ATOM 838 N N . ALA A 1 114 ? -9.285 1.660 -15.116 1.00 53.50 114 ALA A N 1
ATOM 839 C CA . ALA A 1 114 ? -8.898 1.989 -13.753 1.00 53.50 114 ALA A CA 1
ATOM 840 C C . ALA A 1 114 ? -9.937 1.369 -12.808 1.00 53.50 114 ALA A C 1
ATOM 842 O O . ALA A 1 114 ? -11.069 1.847 -12.728 1.00 53.50 114 ALA A O 1
ATOM 843 N N . GLY A 1 115 ? -9.578 0.275 -12.132 1.00 61.56 115 GLY A N 1
ATOM 844 C CA . GLY A 1 115 ? -10.348 -0.163 -10.974 1.00 61.56 115 GLY A CA 1
ATOM 845 C C . GLY A 1 115 ? -10.334 0.942 -9.919 1.00 61.56 115 GLY A C 1
ATOM 846 O O . GLY A 1 115 ? -9.371 1.705 -9.823 1.00 61.56 115 GLY A O 1
ATOM 847 N N . ASP A 1 116 ? -11.430 1.064 -9.177 1.00 81.31 116 ASP A N 1
ATOM 848 C CA . ASP A 1 116 ? -11.626 2.145 -8.214 1.00 81.31 116 ASP A CA 1
ATOM 849 C C . ASP A 1 116 ? -10.801 1.897 -6.944 1.00 81.31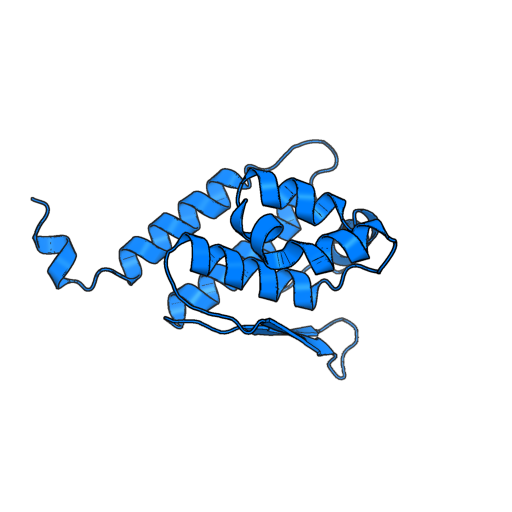 116 ASP A C 1
ATOM 851 O O . ASP A 1 116 ? -11.316 1.437 -5.929 1.00 81.31 116 ASP A O 1
ATOM 855 N N . LEU A 1 117 ? -9.502 2.201 -7.015 1.00 91.06 117 LEU A N 1
ATOM 856 C CA . LEU A 1 117 ? -8.590 2.146 -5.869 1.00 91.06 117 LEU A CA 1
ATOM 857 C C . LEU A 1 117 ? -9.078 3.021 -4.703 1.00 91.06 117 LEU A C 1
ATOM 859 O O . LEU A 1 117 ? -8.730 2.756 -3.557 1.00 91.06 117 LEU A O 1
ATOM 863 N N . GLY A 1 118 ? -9.866 4.067 -4.983 1.00 91.88 118 GLY A N 1
ATOM 864 C CA . GLY A 1 118 ? -10.443 4.929 -3.954 1.00 91.88 118 GLY A CA 1
ATOM 865 C C . GLY A 1 118 ? -11.442 4.164 -3.098 1.00 91.88 118 GLY A C 1
ATOM 866 O O . GLY A 1 118 ? -11.375 4.233 -1.875 1.00 91.88 118 GLY A O 1
ATOM 867 N N . LYS A 1 119 ? -12.287 3.345 -3.731 1.00 92.81 119 LYS A N 1
ATOM 868 C CA . LYS A 1 119 ? -13.211 2.459 -3.020 1.00 92.81 119 LYS A CA 1
ATOM 869 C C . LYS A 1 119 ? -12.484 1.454 -2.120 1.00 92.81 119 LYS A C 1
ATOM 871 O O . LYS A 1 119 ? -12.953 1.217 -1.013 1.00 92.81 119 LYS A O 1
ATOM 876 N N . ASP A 1 120 ? -11.365 0.879 -2.563 1.00 95.12 120 ASP A N 1
ATOM 877 C CA . ASP A 1 120 ? -10.587 -0.057 -1.734 1.00 95.12 120 ASP A CA 1
ATOM 878 C C . ASP A 1 120 ? -10.049 0.634 -0.464 1.00 95.12 120 ASP A C 1
ATOM 880 O O . ASP A 1 120 ? -10.106 0.072 0.631 1.00 95.12 120 ASP A O 1
ATOM 884 N N . VAL A 1 121 ? -9.583 1.884 -0.592 1.00 96.81 121 VAL A N 1
ATOM 885 C CA . VAL A 1 121 ? -9.150 2.707 0.551 1.00 96.81 121 VAL A CA 1
ATOM 886 C C . VAL A 1 121 ? -10.332 3.054 1.462 1.00 96.81 121 VAL A C 1
ATOM 888 O O . VAL A 1 121 ? -10.225 2.878 2.674 1.00 96.81 121 VAL A O 1
ATOM 891 N N . ASP A 1 122 ? -11.456 3.511 0.910 1.00 96.56 122 ASP A N 1
ATOM 892 C CA . ASP A 1 122 ? -12.646 3.886 1.687 1.00 96.56 122 ASP A CA 1
ATOM 893 C C . ASP A 1 122 ? -13.210 2.689 2.475 1.00 96.56 122 ASP A C 1
ATOM 895 O O . ASP A 1 122 ? -13.462 2.796 3.677 1.00 96.56 122 ASP A O 1
ATOM 899 N N . ASP A 1 123 ? -13.332 1.521 1.832 1.00 96.75 123 ASP A N 1
ATOM 900 C CA . ASP A 1 123 ? -13.801 0.287 2.472 1.00 96.75 123 ASP A CA 1
ATOM 901 C C . ASP A 1 123 ? -12.872 -0.132 3.632 1.00 96.75 123 ASP A C 1
ATOM 903 O O . ASP A 1 123 ? -13.347 -0.566 4.692 1.00 96.75 123 ASP A O 1
ATOM 907 N N . PHE A 1 124 ? -11.553 0.037 3.462 1.00 97.62 124 PHE A N 1
ATOM 908 C CA . PHE A 1 124 ? -10.570 -0.205 4.518 1.00 97.62 124 PHE A CA 1
ATOM 909 C C . PHE A 1 124 ? -10.725 0.769 5.695 1.00 97.62 124 PHE A C 1
ATOM 911 O O . PHE A 1 124 ? -10.699 0.347 6.855 1.00 97.62 124 PHE A O 1
ATOM 918 N N . LEU A 1 125 ? -10.904 2.067 5.432 1.00 96.94 125 LEU A N 1
ATOM 919 C CA . LEU A 1 125 ? -11.080 3.070 6.487 1.00 96.94 125 LEU A CA 1
ATOM 920 C C . LEU A 1 125 ? -12.351 2.799 7.306 1.00 96.94 125 LEU A C 1
ATOM 922 O O . LEU A 1 125 ? -12.295 2.798 8.539 1.00 96.94 125 LEU A O 1
ATOM 926 N N . ASP A 1 126 ? -13.457 2.451 6.645 1.00 96.56 126 ASP A N 1
ATOM 927 C CA . ASP A 1 126 ? -14.706 2.031 7.293 1.00 96.56 126 ASP A CA 1
ATOM 928 C C . ASP A 1 126 ? -14.518 0.758 8.139 1.00 96.56 126 ASP A C 1
ATOM 930 O O . ASP A 1 126 ? -15.099 0.593 9.221 1.00 96.56 126 ASP A O 1
ATOM 934 N N . TYR A 1 127 ? -13.728 -0.204 7.651 1.00 95.56 127 TYR A N 1
ATOM 935 C CA . TYR A 1 127 ? -13.356 -1.391 8.420 1.00 95.56 127 TYR A CA 1
ATOM 936 C C . TYR A 1 127 ? -12.573 -1.016 9.687 1.00 95.56 127 TYR A C 1
ATOM 938 O O . TYR A 1 127 ? -12.942 -1.442 10.789 1.00 95.56 127 TYR A O 1
ATOM 946 N N . ALA A 1 128 ? -11.536 -0.189 9.549 1.00 95.12 128 ALA A N 1
ATOM 947 C CA . ALA A 1 128 ? -10.673 0.222 10.649 1.00 95.12 128 ALA A CA 1
ATOM 948 C C . ALA A 1 128 ? -11.432 1.044 11.706 1.00 95.12 128 ALA A C 1
ATOM 950 O O . ALA A 1 128 ? -11.260 0.814 12.909 1.00 95.12 128 ALA A O 1
ATOM 951 N N . GLU A 1 129 ? -12.333 1.942 11.297 1.00 93.38 129 GLU A N 1
ATOM 952 C CA . GLU A 1 129 ? -13.181 2.713 12.214 1.00 93.38 129 GLU A CA 1
ATOM 953 C C . GLU A 1 129 ? -14.060 1.787 13.073 1.00 93.38 129 GLU A C 1
ATOM 955 O O . GLU A 1 129 ? -14.059 1.865 14.305 1.00 93.38 129 GLU A O 1
ATOM 960 N N . ARG A 1 130 ? -14.745 0.819 12.450 1.00 90.62 130 ARG A N 1
ATOM 961 C CA . ARG A 1 130 ? -15.598 -0.147 13.169 1.00 90.62 130 ARG A CA 1
ATOM 962 C C . ARG A 1 130 ? -14.827 -1.026 14.155 1.00 90.62 130 ARG A C 1
ATOM 964 O O . ARG A 1 130 ? -15.409 -1.497 15.132 1.00 90.62 130 ARG A O 1
ATOM 971 N N . ARG A 1 131 ? -13.543 -1.287 13.896 1.00 86.88 131 ARG A N 1
ATOM 972 C CA . ARG A 1 131 ? -12.688 -2.146 14.734 1.00 86.88 131 ARG A CA 1
ATOM 973 C C . ARG A 1 131 ? -11.947 -1.365 15.828 1.00 86.88 131 ARG A C 1
ATOM 975 O O . ARG A 1 131 ? -11.632 -1.942 16.868 1.00 86.88 131 ARG A O 1
ATOM 982 N N . SER A 1 132 ? -11.692 -0.074 15.613 1.00 78.12 132 SER A N 1
ATOM 983 C CA . SER A 1 132 ? -11.062 0.835 16.585 1.00 78.12 132 SER A CA 1
ATOM 984 C C . SER A 1 132 ? -12.048 1.343 17.644 1.00 78.12 132 SER A C 1
ATOM 986 O O . SER A 1 132 ? -11.680 1.516 18.810 1.00 78.12 132 SER A O 1
ATOM 988 N N . LEU A 1 133 ? -13.325 1.501 17.285 1.00 63.25 133 LEU A N 1
ATOM 989 C CA . LEU A 1 133 ? -14.406 1.767 18.228 1.00 63.25 133 LEU A CA 1
ATOM 990 C C . LEU A 1 133 ? -14.807 0.464 18.939 1.00 63.25 133 LEU A C 1
ATOM 992 O O . LEU A 1 133 ? -15.532 -0.372 18.405 1.00 63.25 133 LEU A O 1
ATOM 996 N N . GLY A 1 134 ? -14.368 0.282 20.188 1.00 55.62 134 GLY A N 1
ATOM 997 C CA . GLY A 1 134 ? -14.917 -0.780 21.038 1.00 55.62 134 GLY A CA 1
ATOM 998 C C . GLY A 1 134 ? -16.454 -0.662 21.168 1.00 55.62 134 GLY A C 1
ATOM 999 O O . GLY A 1 134 ? -16.986 0.442 21.015 1.00 55.62 134 GLY A O 1
ATOM 1000 N N . PRO A 1 135 ? -17.186 -1.748 21.508 1.00 53.03 135 PRO A N 1
ATOM 1001 C CA . PRO A 1 135 ? -18.659 -1.781 21.509 1.00 53.03 135 PRO A CA 1
ATOM 1002 C C . PRO A 1 135 ? -19.327 -0.605 22.244 1.00 53.03 135 PRO A C 1
ATOM 1004 O O . PRO A 1 135 ? -20.419 -0.175 21.887 1.00 53.03 135 PRO A O 1
ATOM 1007 N N . SER A 1 136 ? -18.652 -0.063 23.257 1.00 47.31 136 SER A N 1
ATOM 1008 C CA . SER A 1 136 ? -19.121 1.037 24.099 1.00 47.31 136 SER A CA 1
ATOM 1009 C C . SER A 1 136 ? -19.156 2.411 23.412 1.00 47.31 136 SER A C 1
ATOM 1011 O O . SER A 1 136 ? -19.883 3.283 23.877 1.00 47.31 136 SER A O 1
ATOM 1013 N N . ALA A 1 137 ? -18.393 2.639 22.335 1.00 50.28 137 ALA A N 1
ATOM 1014 C CA . ALA A 1 137 ? -18.403 3.915 21.610 1.00 50.28 137 ALA A CA 1
ATOM 1015 C C . ALA A 1 137 ? -19.541 3.991 20.573 1.00 50.28 137 ALA A C 1
ATOM 1017 O O . ALA A 1 137 ? -20.115 5.058 20.367 1.00 50.28 137 ALA A O 1
ATOM 1018 N N . MET A 1 138 ? -19.942 2.849 20.001 1.00 51.03 138 MET A N 1
ATOM 1019 C CA . MET A 1 138 ? -21.059 2.758 19.050 1.00 51.03 138 MET A CA 1
ATOM 1020 C C . MET A 1 138 ? -22.452 2.890 19.698 1.00 51.03 138 MET A C 1
ATOM 1022 O O . MET A 1 138 ? -23.431 3.116 18.996 1.00 51.03 138 MET A O 1
ATOM 1026 N N . GLU A 1 139 ? -22.572 2.806 21.029 1.00 51.09 139 GLU A N 1
ATOM 1027 C CA . GLU A 1 139 ? -23.841 3.045 21.748 1.00 51.09 139 GLU A CA 1
ATOM 1028 C C . GLU A 1 139 ? -24.179 4.538 21.944 1.00 51.09 139 GLU A C 1
ATOM 1030 O O . GLU A 1 139 ? -25.309 4.861 22.310 1.00 51.09 139 GLU A O 1
ATOM 1035 N N . LEU A 1 140 ? -23.238 5.458 21.694 1.00 47.28 140 LEU A N 1
ATOM 1036 C CA . LEU A 1 140 ? -23.432 6.903 21.905 1.00 47.28 140 LEU A CA 1
ATOM 1037 C C . LEU A 1 140 ? -23.993 7.652 20.687 1.00 47.28 140 LEU A C 1
ATOM 1039 O O . LEU A 1 140 ? -24.270 8.847 20.787 1.00 47.28 140 LEU A O 1
ATOM 1043 N N . VAL A 1 141 ? -24.204 6.963 19.566 1.00 46.69 141 VAL A N 1
ATOM 1044 C CA . VAL A 1 141 ? -24.868 7.513 18.379 1.00 46.69 141 VAL A CA 1
ATOM 1045 C C . VAL A 1 141 ? -26.233 6.831 18.241 1.00 46.69 141 VAL A C 1
ATOM 1047 O O . VAL A 1 141 ? -26.361 5.778 17.622 1.00 46.69 141 VAL A O 1
ATOM 1050 N N . ARG A 1 142 ? -27.257 7.406 18.879 1.00 42.88 142 ARG A N 1
ATOM 1051 C CA . ARG A 1 142 ? -28.680 7.106 18.646 1.00 42.88 142 ARG A CA 1
ATOM 1052 C C . ARG A 1 142 ? -29.430 8.379 18.300 1.00 42.88 142 ARG A C 1
ATOM 1054 O O . ARG A 1 142 ? -29.116 9.419 18.920 1.00 42.88 142 ARG A O 1
#